Protein 3S63 (pdb70)

Structure (mmCIF, N/CA/C/O backbone):
data_3S63
#
_entry.id   3S63
#
_cell.length_a   85.433
_cell.length_b   85.433
_cell.length_c   113.452
_cell.angle_alpha   90.00
_cell.angle_beta   90.00
_cell.angle_gamma   120.00
#
_symmetry.space_group_name_H-M   'P 65 2 2'
#
loop_
_entity.id
_entity.type
_entity.pdbx_description
1 polymer 'Saposin-like protein'
2 water water
#
loop_
_atom_site.group_PDB
_atom_site.id
_atom_site.type_symbol
_atom_site.label_atom_id
_atom_site.label_alt_id
_atom_site.label_comp_id
_atom_site.label_asym_id
_atom_site.label_entity_id
_atom_site.label_seq_id
_atom_site.pdbx_PDB_ins_code
_atom_site.Cartn_x
_atom_site.Cartn_y
_atom_site.Cartn_z
_atom_site.occupancy
_atom_site.B_iso_or_equiv
_atom_site.auth_seq_id
_atom_site.auth_comp_id
_atom_site.auth_asym_id
_atom_site.auth_atom_id
_atom_site.pdbx_PDB_model_num
ATOM 1 N N . LEU A 1 1 ? -7.440 28.809 -12.753 1.00 43.02 1 LEU A N 1
ATOM 2 C CA . LEU A 1 1 ? -6.188 28.091 -12.982 1.00 44.50 1 LEU A CA 1
ATOM 3 C C . LEU A 1 1 ? -6.390 26.581 -13.143 1.00 43.17 1 LEU A C 1
ATOM 4 O O . LEU A 1 1 ? -7.067 25.939 -12.331 1.00 37.43 1 LEU A O 1
ATOM 9 N N . THR A 1 2 ? -5.779 26.034 -14.191 1.00 48.70 2 THR A N 1
ATOM 10 C CA . THR A 1 2 ? -5.652 24.596 -14.389 1.00 45.56 2 THR A CA 1
ATOM 11 C C . THR A 1 2 ? -4.880 23.995 -13.224 1.00 47.36 2 THR A C 1
ATOM 12 O O . THR A 1 2 ? -4.146 24.701 -12.536 1.00 51.33 2 THR A O 1
ATOM 16 N N . PRO A 1 3 ? -5.043 22.688 -12.983 1.00 50.87 3 PRO A N 1
ATOM 17 C CA . PRO A 1 3 ? -4.134 22.058 -12.017 1.00 51.68 3 PRO A CA 1
ATOM 18 C C . PRO A 1 3 ? -2.666 22.127 -12.477 1.00 49.90 3 PRO A C 1
ATOM 19 O O . PRO A 1 3 ? -1.761 22.088 -11.641 1.00 50.87 3 PRO A O 1
ATOM 23 N N . LYS A 1 4 ? -2.443 22.225 -13.787 1.00 43.98 4 LYS A N 1
ATOM 24 C CA . LYS A 1 4 ? -1.095 22.324 -14.341 1.00 44.62 4 LYS A CA 1
ATOM 25 C C . LYS A 1 4 ? -0.486 23.682 -13.999 1.00 46.07 4 LYS A C 1
ATOM 26 O O . LYS A 1 4 ? 0.576 23.775 -13.386 1.00 44.27 4 LYS A O 1
ATOM 32 N N . GLU A 1 5 ? -1.178 24.738 -14.397 1.00 43.03 5 GLU A N 1
ATOM 33 C CA . GLU A 1 5 ? -0.764 26.084 -14.065 1.00 36.09 5 GLU A CA 1
ATOM 34 C C . GLU A 1 5 ? -0.476 26.192 -12.581 1.00 38.69 5 GLU A C 1
ATOM 35 O O . GLU A 1 5 ? 0.585 26.656 -12.177 1.00 47.12 5 GLU A O 1
ATOM 41 N N . THR A 1 6 ? -1.421 25.751 -11.766 1.00 36.99 6 THR A N 1
ATOM 42 C CA . THR A 1 6 ? -1.295 25.838 -10.318 1.00 35.18 6 THR A CA 1
ATOM 43 C C . THR A 1 6 ? -0.034 25.154 -9.806 1.00 36.23 6 THR A C 1
ATOM 44 O O . THR A 1 6 ? 0.612 25.639 -8.881 1.00 38.13 6 THR A O 1
ATOM 48 N N . CYS A 1 7 ? 0.308 24.024 -10.405 1.00 33.84 7 CYS A N 1
ATOM 49 C CA . CYS A 1 7 ? 1.527 23.329 -10.047 1.00 40.51 7 CYS A CA 1
ATOM 50 C C . CYS A 1 7 ? 2.755 24.110 -10.527 1.00 40.94 7 CYS A C 1
ATOM 51 O O . CYS A 1 7 ? 3.686 24.363 -9.758 1.00 36.51 7 CYS A O 1
ATOM 54 N N . ASP A 1 8 ? 2.749 24.486 -11.804 1.00 37.56 8 ASP A N 1
ATOM 55 C CA . ASP A 1 8 ? 3.833 25.271 -12.364 1.00 35.46 8 ASP A CA 1
ATOM 56 C C . ASP A 1 8 ? 4.060 26.524 -11.513 1.00 41.28 8 ASP A C 1
ATOM 57 O O . ASP A 1 8 ? 5.174 26.794 -11.073 1.00 40.24 8 ASP A O 1
ATOM 62 N N . LEU A 1 9 ? 2.995 27.274 -11.252 1.00 40.83 9 LEU A N 1
ATOM 63 C CA . LEU A 1 9 ? 3.114 28.497 -10.474 1.00 39.55 9 LEU A CA 1
ATOM 64 C C . LEU A 1 9 ? 3.729 28.272 -9.086 1.00 38.93 9 LEU A C 1
ATOM 65 O O . LEU A 1 9 ? 4.518 29.080 -8.607 1.00 41.99 9 LEU A O 1
ATOM 70 N N . CYS A 1 10 ? 3.383 27.180 -8.431 1.00 31.58 10 CYS A N 1
ATOM 71 C CA . CYS A 1 10 ? 3.980 26.926 -7.138 1.00 32.19 10 CYS A CA 1
ATOM 72 C C . CYS A 1 10 ? 5.492 26.915 -7.319 1.00 35.40 10 CYS A C 1
ATOM 73 O O . CYS A 1 10 ? 6.225 27.522 -6.546 1.00 32.06 10 CYS A O 1
ATOM 76 N N . GLN A 1 11 ? 5.936 26.225 -8.365 1.00 34.40 11 GLN A N 1
ATOM 77 C CA . GLN A 1 11 ? 7.346 25.993 -8.617 1.00 36.17 11 GLN A CA 1
ATOM 78 C C . GLN A 1 11 ? 8.091 27.271 -8.997 1.00 36.62 11 GLN A C 1
ATOM 79 O O . GLN A 1 11 ? 9.137 27.579 -8.440 1.00 41.43 11 GLN A O 1
ATOM 85 N N . ILE A 1 12 ? 7.557 27.992 -9.970 1.00 31.23 12 ILE A N 1
ATOM 86 C CA . ILE A 1 12 ? 8.108 29.262 -10.388 1.00 35.28 12 ILE A CA 1
ATOM 87 C C . ILE A 1 12 ? 8.289 30.221 -9.210 1.00 35.55 12 ILE A C 1
ATOM 88 O O . ILE A 1 12 ? 9.308 30.893 -9.095 1.00 37.03 12 ILE A O 1
ATOM 93 N N . ALA A 1 13 ? 7.286 30.285 -8.343 1.00 30.32 13 ALA A N 1
ATOM 94 C CA . ALA A 1 13 ? 7.293 31.219 -7.235 1.00 26.41 13 ALA A CA 1
ATOM 95 C C . ALA A 1 13 ? 8.362 30.873 -6.223 1.00 28.89 13 ALA A C 1
ATOM 96 O O . ALA A 1 13 ? 9.092 31.743 -5.769 1.00 32.28 13 ALA A O 1
ATOM 98 N N . LEU A 1 14 ? 8.454 29.605 -5.856 1.00 35.43 14 LEU A N 1
ATOM 99 C CA . LEU A 1 14 ? 9.395 29.186 -4.824 1.00 34.75 14 LEU A CA 1
ATOM 100 C C . LEU A 1 14 ? 10.833 29.237 -5.318 1.00 38.24 14 LEU A C 1
ATOM 101 O O . LEU A 1 14 ? 11.768 29.440 -4.544 1.00 39.49 14 LEU A O 1
ATOM 106 N N . ARG A 1 15 ? 11.005 29.026 -6.615 1.00 40.50 15 ARG A N 1
ATOM 107 C CA . ARG A 1 15 ? 12.326 28.955 -7.214 1.00 36.54 15 ARG A CA 1
ATOM 108 C C . ARG A 1 15 ? 12.883 30.350 -7.384 1.00 36.10 15 ARG A C 1
ATOM 109 O O . ARG A 1 15 ? 14.062 30.596 -7.149 1.00 35.31 15 ARG A O 1
ATOM 117 N N . THR A 1 16 ? 12.008 31.257 -7.802 1.00 33.11 16 THR A N 1
ATOM 118 C CA . THR A 1 16 ? 12.351 32.653 -8.002 1.00 33.34 16 THR A CA 1
ATOM 119 C C . THR A 1 16 ? 12.763 33.312 -6.684 1.00 35.35 16 THR A C 1
ATOM 120 O O . THR A 1 16 ? 13.765 34.012 -6.629 1.00 33.76 16 THR A O 1
ATOM 124 N N . VAL A 1 17 ? 12.002 33.068 -5.622 1.00 35.31 17 VAL A N 1
ATOM 125 C CA . VAL A 1 17 ? 12.335 33.599 -4.304 1.00 29.12 17 VAL A CA 1
ATOM 126 C C . VAL A 1 17 ? 13.600 32.948 -3.730 1.00 33.83 17 VAL A C 1
ATOM 127 O O . VAL A 1 17 ? 14.391 33.609 -3.054 1.00 36.02 17 VAL A O 1
ATOM 131 N N . PHE A 1 18 ? 13.802 31.662 -3.996 1.00 32.85 18 PHE A N 1
ATOM 132 C CA . PHE A 1 18 ? 15.004 30.982 -3.514 1.00 33.33 18 PHE A CA 1
ATOM 133 C C . PHE A 1 18 ? 16.229 31.517 -4.239 1.00 35.98 18 PHE A C 1
ATOM 134 O O . PHE A 1 18 ? 17.291 31.687 -3.645 1.00 36.52 18 PHE A O 1
ATOM 142 N N . GLY A 1 19 ? 16.071 31.777 -5.530 1.00 37.32 19 GLY A N 1
ATOM 143 C CA . GLY A 1 19 ? 17.145 32.334 -6.324 1.00 32.81 19 GLY A CA 1
ATOM 144 C C . GLY A 1 19 ? 17.431 33.745 -5.871 1.00 32.78 19 GLY A C 1
ATOM 145 O O . GLY A 1 19 ? 18.568 34.183 -5.885 1.00 33.68 19 GLY A O 1
ATOM 146 N N . HIS A 1 20 ? 16.385 34.455 -5.465 1.00 28.92 20 HIS A N 1
ATOM 147 C CA . HIS A 1 20 ? 16.525 35.823 -5.003 1.00 30.08 20 HIS A CA 1
ATOM 148 C C . HIS A 1 20 ? 17.546 35.959 -3.861 1.00 30.82 20 HIS A C 1
ATOM 149 O O . HIS A 1 20 ? 18.365 36.873 -3.875 1.00 30.63 20 HIS A O 1
ATOM 156 N N . PHE A 1 21 ? 17.489 35.059 -2.884 1.00 26.91 21 PHE A N 1
ATOM 157 C CA . PHE A 1 21 ? 18.403 35.083 -1.747 1.00 29.03 21 PHE A CA 1
ATOM 158 C C . PHE A 1 21 ? 19.650 34.286 -2.055 1.00 34.46 21 PHE A C 1
ATOM 159 O O . PHE A 1 21 ? 20.519 34.115 -1.201 1.00 35.28 21 PHE A O 1
ATOM 167 N N . GLY A 1 22 ? 19.723 33.764 -3.269 1.00 37.62 22 GLY A N 1
ATOM 168 C CA . GLY A 1 22 ? 20.846 32.946 -3.661 1.00 33.84 22 GLY A CA 1
ATOM 169 C C . GLY A 1 22 ? 21.067 31.806 -2.697 1.00 38.07 22 GLY A C 1
ATOM 170 O O . GLY A 1 22 ? 22.198 31.374 -2.508 1.00 43.37 22 GLY A O 1
ATOM 171 N N . GLY A 1 23 ? 19.991 31.330 -2.076 1.00 40.27 23 GLY A N 1
ATOM 172 C CA . GLY A 1 23 ? 20.063 30.196 -1.169 1.00 38.01 23 GLY A CA 1
ATOM 173 C C . GLY A 1 23 ? 20.480 30.538 0.250 1.00 44.79 23 GLY A C 1
ATOM 174 O O . GLY A 1 23 ? 20.482 29.673 1.133 1.00 45.40 23 GLY A O 1
ATOM 175 N N . ASN A 1 24 ? 20.851 31.798 0.469 1.00 42.33 24 ASN A N 1
ATOM 176 C CA . ASN A 1 24 ? 21.141 32.300 1.802 1.00 37.90 24 ASN A CA 1
ATOM 177 C C . ASN A 1 24 ? 19.911 33.024 2.295 1.00 39.73 24 ASN A C 1
ATOM 178 O O . ASN A 1 24 ? 19.731 34.204 2.020 1.00 41.98 24 ASN A O 1
ATOM 183 N N . ILE A 1 25 ? 19.059 32.305 3.015 1.00 35.20 25 ILE A N 1
ATOM 184 C CA . ILE A 1 25 ? 17.794 32.847 3.492 1.00 35.85 25 ILE A CA 1
ATOM 185 C C . ILE A 1 25 ? 17.927 33.346 4.923 1.00 34.15 25 ILE A C 1
ATOM 186 O O . ILE A 1 25 ? 18.351 32.621 5.810 1.00 36.76 25 ILE A O 1
ATOM 191 N N . PRO A 1 26 ? 17.569 34.603 5.150 1.00 36.57 26 PRO A N 1
ATOM 192 C CA . PRO A 1 26 ? 17.988 35.229 6.404 1.00 33.92 26 PRO A CA 1
ATOM 193 C C . PRO A 1 26 ? 17.089 34.848 7.573 1.00 42.25 26 PRO A C 1
ATOM 194 O O . PRO A 1 26 ? 17.586 34.552 8.657 1.00 51.24 26 PRO A O 1
ATOM 198 N N . SER A 1 27 ? 15.780 34.866 7.360 1.00 34.40 27 SER A N 1
ATOM 199 C CA . SER A 1 27 ? 14.833 34.581 8.427 1.00 35.58 27 SER A CA 1
ATOM 200 C C . SER A 1 27 ? 13.433 34.404 7.833 1.00 38.23 27 SER A C 1
ATOM 201 O O . SER A 1 27 ? 13.135 34.948 6.762 1.00 37.22 27 SER A O 1
ATOM 204 N N . ARG A 1 28 ? 12.578 33.646 8.517 1.00 30.78 28 ARG A N 1
ATOM 205 C CA . ARG A 1 28 ? 11.221 33.433 8.030 1.00 27.73 28 ARG A CA 1
ATOM 206 C C . ARG A 1 28 ? 10.504 34.757 7.760 1.00 33.24 28 ARG A C 1
ATOM 207 O O . ARG A 1 28 ? 9.896 34.911 6.707 1.00 35.27 28 ARG A O 1
ATOM 215 N N . ARG A 1 29 ? 10.572 35.715 8.688 1.00 29.03 29 ARG A N 1
ATOM 216 C CA . ARG A 1 29 ? 9.920 37.003 8.447 1.00 30.10 29 ARG A CA 1
ATOM 217 C C . ARG A 1 29 ? 10.365 37.573 7.114 1.00 33.05 29 ARG A C 1
ATOM 218 O O . ARG A 1 29 ? 9.536 38.045 6.342 1.00 33.87 29 ARG A O 1
ATOM 220 N N . LYS A 1 30 ? 11.669 37.519 6.834 1.00 36.94 30 LYS A N 1
ATOM 221 C CA . LYS A 1 30 ? 12.193 38.060 5.582 1.00 32.73 30 LYS A CA 1
ATOM 222 C C . LYS A 1 30 ? 11.795 37.227 4.383 1.00 35.71 30 LYS A C 1
ATOM 223 O O . LYS A 1 30 ? 11.385 37.767 3.366 1.00 41.65 30 LYS A O 1
ATOM 229 N N . LEU A 1 31 ? 11.937 35.912 4.499 1.00 34.65 31 LEU A N 1
ATOM 230 C CA . LEU A 1 31 ? 11.444 34.991 3.4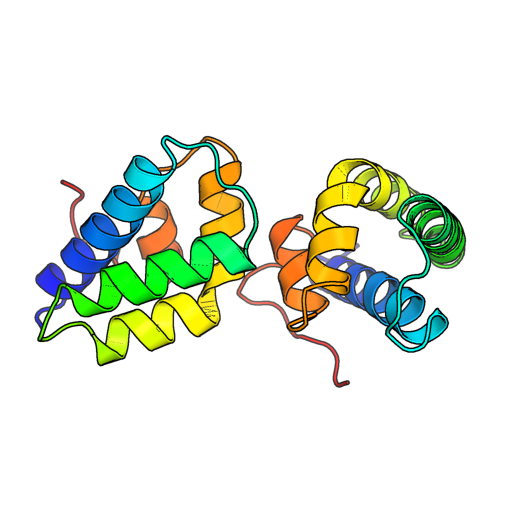86 1.00 34.05 31 LEU A CA 1
ATOM 231 C C . LEU A 1 31 ? 10.010 35.336 3.072 1.00 36.75 31 LEU A C 1
ATOM 232 O O . LEU A 1 31 ? 9.683 35.393 1.889 1.00 37.51 31 LEU A O 1
ATOM 237 N N . VAL A 1 32 ? 9.159 35.557 4.067 1.00 33.70 32 VAL A N 1
ATOM 238 C CA . VAL A 1 32 ? 7.748 35.841 3.860 1.00 30.31 32 VAL A CA 1
ATOM 239 C C . VAL A 1 32 ? 7.483 37.168 3.138 1.00 31.34 32 VAL A C 1
ATOM 240 O O . VAL A 1 32 ? 6.609 37.249 2.277 1.00 33.63 32 VAL A O 1
ATOM 244 N N . HIS A 1 33 ? 8.226 38.207 3.493 1.00 30.34 33 HIS A N 1
ATOM 245 C CA . HIS A 1 33 ? 8.123 39.490 2.803 1.00 27.72 33 HIS A CA 1
ATOM 246 C C . HIS A 1 33 ? 8.363 39.350 1.299 1.00 33.39 33 HIS A C 1
ATOM 247 O O . HIS A 1 33 ? 7.725 40.053 0.503 1.00 33.01 33 HIS A O 1
ATOM 249 N N . GLN A 1 34 ? 9.265 38.437 0.910 1.00 34.41 34 GLN A N 1
ATOM 250 C CA . GLN A 1 34 ? 9.547 38.171 -0.512 1.00 32.23 34 GLN A CA 1
ATOM 251 C C . GLN A 1 34 ? 8.573 37.219 -1.161 1.00 32.86 34 GLN A C 1
ATOM 252 O O . GLN A 1 34 ? 8.182 37.421 -2.307 1.00 36.65 34 GLN A O 1
ATOM 258 N N . LEU A 1 35 ? 8.204 36.162 -0.445 1.00 29.83 35 LEU A N 1
ATOM 259 C CA . LEU A 1 35 ? 7.171 35.263 -0.936 1.00 26.35 35 LEU A CA 1
ATOM 260 C C . LEU A 1 35 ? 5.935 36.089 -1.303 1.00 28.12 35 LEU A C 1
ATOM 261 O O . LEU A 1 35 ? 5.419 35.974 -2.420 1.00 30.72 35 LEU A O 1
ATOM 266 N N . LYS A 1 36 ? 5.494 36.956 -0.391 1.00 36.25 36 LYS A N 1
ATOM 267 C CA . LYS A 1 36 ? 4.368 37.870 -0.661 1.00 37.26 36 LYS A CA 1
ATOM 268 C C . LYS A 1 36 ? 4.580 38.755 -1.898 1.00 38.69 36 LYS A C 1
ATOM 269 O O . LYS A 1 36 ? 3.694 38.850 -2.750 1.00 40.90 36 LYS A O 1
ATOM 275 N N . HIS A 1 37 ? 5.750 39.389 -1.998 1.00 33.47 37 HIS A N 1
ATOM 276 C CA . HIS A 1 37 ? 6.087 40.220 -3.158 1.00 32.81 37 HIS A CA 1
ATOM 277 C C . HIS A 1 37 ? 6.035 39.403 -4.445 1.00 34.95 37 HIS A C 1
ATOM 278 O O . HIS A 1 37 ? 5.578 39.874 -5.482 1.00 39.44 37 HIS A O 1
ATOM 285 N N . GLU A 1 38 ? 6.502 38.167 -4.372 1.00 30.42 38 GLU A N 1
ATOM 286 C CA . GLU A 1 38 ? 6.563 37.329 -5.549 1.00 33.42 38 GLU A CA 1
ATOM 287 C C . GLU A 1 38 ? 5.171 36.843 -5.951 1.00 38.02 38 GLU A C 1
ATOM 288 O O . GLU A 1 38 ? 4.895 36.636 -7.138 1.00 39.86 38 GLU A O 1
ATOM 294 N N . CYS A 1 39 ? 4.292 36.669 -4.967 1.00 43.87 39 CYS A N 1
ATOM 295 C CA . CYS A 1 39 ? 2.889 36.317 -5.238 1.00 41.86 39 CYS A CA 1
ATOM 296 C C . CYS A 1 39 ? 2.193 37.359 -6.096 1.00 41.15 39 CYS A C 1
ATOM 297 O O . CYS A 1 39 ? 1.377 37.028 -6.958 1.00 37.34 39 CYS A O 1
ATOM 300 N N . LYS A 1 40 ? 2.535 38.619 -5.853 1.00 39.41 40 LYS A N 1
ATOM 301 C CA . LYS A 1 40 ? 1.885 39.738 -6.519 1.00 39.97 40 LYS A CA 1
ATOM 302 C C . LYS A 1 40 ? 2.381 40.003 -7.939 1.00 40.09 40 LYS A C 1
ATOM 303 O O . LYS A 1 40 ? 1.879 40.896 -8.594 1.00 46.33 40 LYS A O 1
ATOM 309 N N . ARG A 1 41 ? 3.349 39.232 -8.420 1.00 51.54 41 ARG A N 1
ATOM 310 C CA . ARG A 1 41 ? 3.761 39.324 -9.819 1.00 49.51 41 ARG A CA 1
ATOM 311 C C . ARG A 1 41 ? 2.817 38.535 -10.735 1.00 56.06 41 ARG A C 1
ATOM 312 O O . ARG A 1 41 ? 2.921 38.621 -11.954 1.00 62.74 41 ARG A O 1
ATOM 320 N N . HIS A 1 42 ? 1.909 37.754 -10.154 1.00 52.31 42 HIS A N 1
ATOM 321 C CA . HIS A 1 42 ? 1.031 36.884 -10.943 1.00 54.19 42 HIS A CA 1
ATOM 322 C C . HIS A 1 42 ? -0.456 37.184 -10.730 1.00 54.58 42 HIS A C 1
ATOM 323 O O . HIS A 1 42 ? -1.043 36.761 -9.730 1.00 55.41 42 HIS A O 1
ATOM 330 N N . PHE A 1 43 ? -1.065 37.883 -11.685 1.00 58.03 43 PHE A N 1
ATOM 331 C CA . PHE A 1 43 ? -2.443 38.365 -11.542 1.00 58.53 43 PHE A CA 1
ATOM 332 C C . PHE A 1 43 ? -3.402 37.305 -11.007 1.00 56.46 43 PHE A C 1
ATOM 333 O O . PHE A 1 43 ? -4.037 37.497 -9.971 1.00 59.48 43 PHE A O 1
ATOM 335 N N . ASN A 1 44 ? -3.494 36.186 -11.713 1.00 52.02 44 ASN A N 1
ATOM 336 C CA . ASN A 1 44 ? -4.483 35.163 -11.403 1.00 47.53 44 ASN A CA 1
ATOM 337 C C . ASN A 1 44 ? -4.129 34.305 -10.203 1.00 52.19 44 ASN A C 1
ATOM 338 O O . ASN A 1 44 ? -4.935 33.506 -9.733 1.00 57.35 44 ASN A O 1
ATOM 343 N N . TYR A 1 45 ? -2.921 34.466 -9.698 1.00 43.43 45 TYR A N 1
ATOM 344 C CA . TYR A 1 45 ? -2.416 33.545 -8.701 1.00 37.07 45 TYR A CA 1
ATOM 345 C C . TYR A 1 45 ? -2.262 34.247 -7.363 1.00 40.32 45 TYR A C 1
ATOM 346 O O . TYR A 1 45 ? -2.138 33.592 -6.334 1.00 40.23 45 TYR A O 1
ATOM 355 N N . ARG A 1 46 ? -2.268 35.580 -7.389 1.00 40.60 46 ARG A N 1
ATOM 356 C CA . ARG A 1 46 ? -2.076 36.395 -6.189 1.00 36.96 46 ARG A CA 1
ATOM 357 C C . ARG A 1 46 ? -2.806 35.852 -4.960 1.00 38.24 46 ARG A C 1
ATOM 358 O O . ARG A 1 46 ? -2.205 35.593 -3.924 1.00 40.73 46 ARG A O 1
ATOM 366 N N . ARG A 1 47 ? -4.112 35.681 -5.072 1.00 48.35 47 ARG A N 1
ATOM 367 C CA . ARG A 1 47 ? -4.913 35.350 -3.903 1.00 50.33 47 ARG A CA 1
ATOM 368 C C . ARG A 1 47 ? -4.557 33.999 -3.308 1.00 45.04 47 ARG A C 1
ATOM 369 O O . ARG A 1 47 ? -4.381 33.864 -2.097 1.00 43.79 47 ARG A O 1
ATOM 377 N N . ARG A 1 48 ? -4.468 32.999 -4.173 1.00 33.66 48 ARG A N 1
ATOM 378 C CA . ARG A 1 48 ? -4.146 31.651 -3.746 1.00 32.25 48 ARG A CA 1
ATOM 379 C C . ARG A 1 48 ? -2.714 31.550 -3.214 1.00 31.52 48 ARG A C 1
ATOM 380 O O . ARG A 1 48 ? -2.453 30.920 -2.182 1.00 29.66 48 ARG A O 1
ATOM 388 N N . CYS A 1 49 ? -1.794 32.165 -3.942 1.00 30.25 49 CYS A N 1
ATOM 389 C CA . CYS A 1 49 ? -0.396 32.167 -3.580 1.00 27.59 49 CYS A CA 1
ATOM 390 C C . CYS A 1 49 ? -0.262 32.686 -2.162 1.00 30.35 49 CYS A C 1
ATOM 391 O O . CYS A 1 49 ? 0.343 32.052 -1.300 1.00 29.70 49 CYS A O 1
ATOM 394 N N . LEU A 1 50 ? -0.860 33.844 -1.924 1.00 34.05 50 LEU A N 1
ATOM 395 C CA . LEU A 1 50 ? -0.714 34.556 -0.659 1.00 32.00 50 LEU A CA 1
ATOM 396 C C . LEU A 1 50 ? -1.135 33.732 0.549 1.00 31.84 50 LEU A C 1
ATOM 397 O O . LEU A 1 50 ? -0.503 33.802 1.604 1.00 32.86 50 LEU A O 1
ATOM 402 N N . LEU A 1 51 ? -2.205 32.959 0.390 1.00 36.47 51 LEU A N 1
ATOM 403 C CA . LEU A 1 51 ? -2.703 32.090 1.452 1.00 33.92 51 LEU A CA 1
ATOM 404 C C . LEU A 1 51 ? -1.841 30.861 1.602 1.00 33.34 51 LEU A C 1
ATOM 405 O O . LEU A 1 51 ? -1.733 30.297 2.692 1.00 34.73 51 LEU A O 1
ATOM 410 N N . LEU A 1 52 ? -1.251 30.437 0.490 1.00 27.22 52 LEU A N 1
ATOM 411 C CA . LEU A 1 52 ? -0.390 29.268 0.477 1.00 26.85 52 LEU A CA 1
ATOM 412 C C . LEU A 1 52 ? 0.858 29.556 1.285 1.00 30.51 52 LEU A C 1
ATOM 413 O O . LEU A 1 52 ? 1.242 28.763 2.151 1.00 28.30 52 LEU A O 1
ATOM 418 N N . MET A 1 53 ? 1.494 30.691 0.996 1.00 27.31 53 MET A N 1
ATOM 419 C CA . MET A 1 53 ? 2.706 31.071 1.712 1.00 30.95 53 MET A CA 1
ATOM 420 C C . MET A 1 53 ? 2.372 31.353 3.177 1.00 31.16 53 MET A C 1
ATOM 421 O O . MET A 1 53 ? 3.186 31.098 4.065 1.00 31.12 53 MET A O 1
ATOM 426 N N . LYS A 1 54 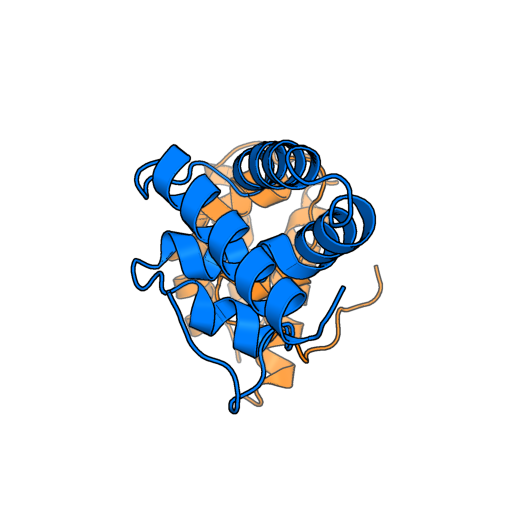? 1.175 31.873 3.435 1.00 30.24 54 LYS A N 1
ATOM 427 C CA . LYS A 1 54 ? 0.808 32.219 4.799 1.00 30.04 54 LYS A CA 1
ATOM 428 C C . LYS A 1 54 ? 0.764 30.970 5.650 1.00 34.37 54 LYS A C 1
ATOM 429 O O . LYS A 1 54 ? 1.372 30.910 6.712 1.00 41.05 54 LYS A O 1
ATOM 435 N N . VAL A 1 55 ? 0.039 29.967 5.173 1.00 29.96 55 VAL A N 1
ATOM 436 C CA . VAL A 1 55 ? -0.150 28.745 5.927 1.00 30.07 55 VAL A CA 1
ATOM 437 C C . VAL A 1 55 ? 1.149 27.956 6.032 1.00 33.82 55 VAL A C 1
ATOM 438 O O . VAL A 1 55 ? 1.461 27.409 7.090 1.00 35.05 55 VAL A O 1
ATOM 442 N N . ASN A 1 56 ? 1.911 27.916 4.940 1.00 32.57 56 ASN A N 1
ATOM 443 C CA . ASN A 1 56 ? 3.040 26.994 4.828 1.00 30.53 56 ASN A CA 1
ATOM 444 C C . ASN A 1 56 ? 4.427 27.592 4.864 1.00 29.86 56 ASN A C 1
ATOM 445 O O . ASN A 1 56 ? 5.372 26.929 4.440 1.00 31.80 56 ASN A O 1
ATOM 450 N N . SER A 1 57 ? 4.569 28.825 5.343 1.00 33.63 57 SER A N 1
ATOM 451 C CA . SER A 1 57 ? 5.874 29.494 5.278 1.00 29.68 57 SER A CA 1
ATOM 452 C C . SER A 1 57 ? 6.934 28.758 6.091 1.00 30.13 57 SER A C 1
ATOM 453 O O . SER A 1 57 ? 8.108 28.822 5.764 1.00 33.26 57 SER A O 1
ATOM 456 N N . ASP A 1 58 ? 6.513 28.060 7.143 1.00 29.83 58 ASP A N 1
ATOM 457 C CA . ASP A 1 58 ? 7.436 27.287 7.967 1.00 26.44 58 ASP A CA 1
ATOM 458 C C . ASP A 1 58 ? 7.985 26.094 7.205 1.00 28.48 58 ASP A C 1
ATOM 459 O O . ASP A 1 58 ? 9.174 25.813 7.258 1.00 31.65 58 ASP A O 1
ATOM 464 N N . LEU A 1 59 ? 7.122 25.400 6.478 1.00 29.29 59 LEU A N 1
ATOM 465 C CA . LEU A 1 59 ? 7.567 24.283 5.662 1.00 25.58 59 LEU A CA 1
ATOM 466 C C . LEU A 1 59 ? 8.463 24.777 4.530 1.00 29.89 59 LEU A C 1
ATOM 467 O O . LEU A 1 59 ? 9.511 24.195 4.272 1.00 33.53 59 LEU A O 1
ATOM 472 N N . ILE A 1 60 ? 8.067 25.856 3.858 1.00 30.47 60 ILE A N 1
ATOM 473 C CA . ILE A 1 60 ? 8.905 26.429 2.803 1.00 29.45 60 ILE A CA 1
ATOM 474 C C . ILE A 1 60 ? 10.251 26.937 3.325 1.00 29.73 60 ILE A C 1
ATOM 475 O O . ILE A 1 60 ? 11.264 26.782 2.668 1.00 34.89 60 ILE A O 1
ATOM 480 N N . PHE A 1 61 ? 10.260 27.535 4.509 1.00 27.20 61 PHE A N 1
ATOM 481 C CA . PHE A 1 61 ? 11.487 28.041 5.097 1.00 26.36 61 PHE A CA 1
ATOM 482 C C . PHE A 1 61 ? 12.419 26.891 5.381 1.00 29.90 61 PHE A C 1
ATOM 483 O O . PHE A 1 61 ? 13.573 26.905 4.966 1.00 33.98 61 PHE A O 1
ATOM 491 N N . ARG A 1 62 ? 11.910 25.883 6.079 1.00 33.28 62 ARG A N 1
ATOM 492 C CA . ARG A 1 62 ? 12.706 24.706 6.416 1.00 29.84 62 ARG A CA 1
ATOM 493 C C . ARG A 1 62 ? 13.312 24.047 5.189 1.00 31.86 62 ARG A C 1
ATOM 494 O O . ARG A 1 62 ? 14.500 23.761 5.174 1.00 34.50 62 ARG A O 1
ATOM 502 N N . GLU A 1 63 ? 12.503 23.814 4.161 1.00 30.78 63 GLU A N 1
ATOM 503 C CA . GLU A 1 63 ? 12.976 23.102 2.975 1.00 36.16 63 GLU A CA 1
ATOM 504 C C . GLU A 1 63 ? 13.991 23.907 2.177 1.00 36.00 63 GLU A C 1
ATOM 505 O O . GLU A 1 63 ? 14.899 23.354 1.560 1.00 40.16 63 GLU A O 1
ATOM 511 N N . MET A 1 64 ? 13.817 25.217 2.178 1.00 33.25 64 MET A N 1
ATOM 512 C CA . MET A 1 64 ? 14.699 26.093 1.438 1.00 31.63 64 MET A CA 1
ATOM 513 C C . MET A 1 64 ? 16.075 26.162 2.082 1.00 35.01 64 MET A C 1
ATOM 514 O O . MET A 1 64 ? 17.080 26.190 1.379 1.00 41.23 64 MET A O 1
ATOM 519 N N . THR A 1 65 ? 16.115 26.185 3.413 1.00 37.02 65 THR A N 1
ATOM 520 C CA . THR A 1 65 ? 17.358 26.408 4.155 1.00 39.91 65 THR A CA 1
ATOM 521 C C . THR A 1 65 ? 18.162 25.127 4.456 1.00 43.99 65 THR A C 1
ATOM 522 O O . THR A 1 65 ? 19.290 25.188 4.973 1.00 44.27 65 THR A O 1
ATOM 526 N N . ASP A 1 66 ? 17.566 23.979 4.135 1.00 39.57 66 ASP A N 1
ATOM 527 C CA . ASP A 1 66 ? 18.189 22.667 4.297 1.00 34.17 66 ASP A CA 1
ATOM 528 C C . ASP A 1 66 ? 19.190 22.394 3.177 1.00 39.87 66 ASP A C 1
ATOM 529 O O . ASP A 1 66 ? 20.063 21.556 3.320 1.00 49.56 66 ASP A O 1
ATOM 534 N N . GLY A 1 67 ? 19.058 23.086 2.053 1.00 49.37 67 GLY A N 1
ATOM 535 C CA . GLY A 1 67 ? 19.991 22.910 0.957 1.00 51.28 67 GLY A CA 1
ATOM 536 C C . GLY A 1 67 ? 19.466 21.971 -0.110 1.00 51.94 67 GLY A C 1
ATOM 537 O O . GLY A 1 67 ? 19.879 22.018 -1.273 1.00 54.36 67 GLY A O 1
ATOM 538 N N . SER A 1 68 ? 18.553 21.101 0.286 1.00 61.29 68 SER A N 1
ATOM 539 C CA . SER A 1 68 ? 17.862 20.263 -0.682 1.00 72.81 68 SER A CA 1
ATOM 540 C C . SER A 1 68 ? 17.472 21.096 -1.894 1.00 66.65 68 SER A C 1
ATOM 541 O O . SER A 1 68 ? 17.817 20.796 -3.035 1.00 70.42 68 SER A O 1
ATOM 544 N N . PHE A 1 69 ? 16.828 22.208 -1.585 1.00 51.53 69 PHE A N 1
ATOM 545 C CA . PHE A 1 69 ? 15.756 22.761 -2.391 1.00 47.10 69 PHE A CA 1
ATOM 546 C C . PHE A 1 69 ? 15.469 22.212 -3.783 1.00 46.34 69 PHE A C 1
ATOM 547 O O . PHE A 1 69 ? 16.212 22.436 -4.737 1.00 45.08 69 PHE A O 1
ATOM 555 N N . LYS A 1 70 ? 14.355 21.491 -3.855 1.00 41.90 70 LYS A N 1
ATOM 556 C CA . LYS A 1 70 ? 13.713 21.155 -5.103 1.00 41.99 70 LYS A CA 1
ATOM 557 C C . LYS A 1 70 ? 12.271 21.636 -4.972 1.00 38.75 70 LYS A C 1
ATOM 558 O O . LYS A 1 70 ? 11.486 21.050 -4.227 1.00 37.89 70 LYS A O 1
ATOM 564 N N . PRO A 1 71 ? 11.925 22.724 -5.679 1.00 33.77 71 PRO A N 1
ATOM 565 C CA . PRO A 1 71 ? 10.603 23.349 -5.636 1.00 33.32 71 PRO A CA 1
ATOM 566 C C . PRO A 1 71 ? 9.458 22.343 -5.808 1.00 43.69 71 PRO A C 1
ATOM 567 O O . PRO A 1 71 ? 8.496 22.371 -5.049 1.00 42.37 71 PRO A O 1
ATOM 571 N N . MET A 1 72 ? 9.569 21.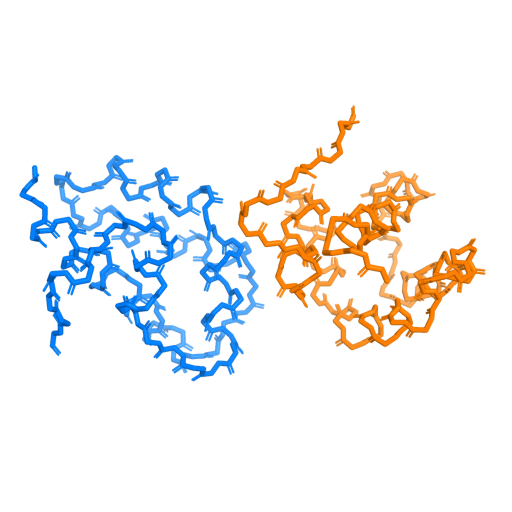464 -6.796 1.00 54.18 72 MET A N 1
ATOM 572 C CA . MET A 1 72 ? 8.506 20.523 -7.096 1.00 49.52 72 MET A CA 1
ATOM 573 C C . MET A 1 72 ? 8.225 19.592 -5.932 1.00 49.22 72 MET A C 1
ATOM 574 O O . MET A 1 72 ? 7.181 18.959 -5.875 1.00 56.09 72 MET A O 1
ATOM 579 N N . GLU A 1 73 ? 9.138 19.515 -4.984 1.00 37.59 73 GLU A N 1
ATOM 580 C CA . GLU A 1 73 ? 8.982 18.545 -3.909 1.00 38.52 73 GLU A CA 1
ATOM 581 C C . GLU A 1 73 ? 8.164 19.158 -2.795 1.00 39.81 73 GLU A C 1
ATOM 582 O O . GLU A 1 73 ? 7.335 18.495 -2.170 1.00 35.18 73 GLU A O 1
ATOM 588 N N . VAL A 1 74 ? 8.415 20.435 -2.535 1.00 42.85 74 VAL A N 1
ATOM 589 C CA . VAL A 1 74 ? 7.730 21.125 -1.459 1.00 38.66 74 VAL A CA 1
ATOM 590 C C . VAL A 1 74 ? 6.302 21.416 -1.924 1.00 37.47 74 VAL A C 1
ATOM 591 O O . VAL A 1 74 ? 5.384 21.476 -1.118 1.00 39.99 74 VAL A O 1
ATOM 595 N N . CYS A 1 75 ? 6.114 21.543 -3.234 1.00 36.21 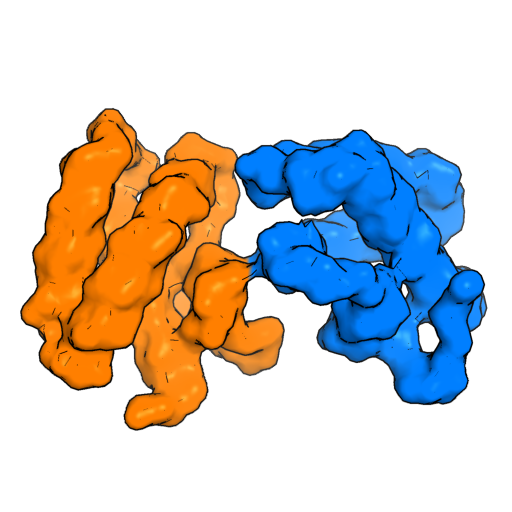75 CYS A N 1
ATOM 596 C CA . CYS A 1 75 ? 4.792 21.782 -3.812 1.00 38.45 75 CYS A CA 1
ATOM 597 C C . CYS A 1 75 ? 3.925 20.517 -3.830 1.00 43.22 75 CYS A C 1
ATOM 598 O O . CYS A 1 75 ? 2.699 20.585 -3.879 1.00 42.36 75 CYS A O 1
ATOM 601 N N . LEU A 1 76 ? 4.582 19.364 -3.803 1.00 43.72 76 LEU A N 1
ATOM 602 C CA . LEU A 1 76 ? 3.913 18.085 -3.686 1.00 36.61 76 LEU A CA 1
ATOM 603 C C . LEU A 1 76 ? 3.415 17.890 -2.260 1.00 35.68 76 LEU A C 1
ATOM 604 O O . LEU A 1 76 ? 2.339 17.336 -2.039 1.00 38.66 76 LEU A O 1
ATOM 609 N N . ILE A 1 77 ? 4.216 18.333 -1.293 1.00 39.01 77 ILE A N 1
ATOM 610 C CA . ILE A 1 77 ? 3.886 18.201 0.130 1.00 37.35 77 ILE A CA 1
ATOM 611 C C . ILE A 1 77 ? 2.710 19.090 0.495 1.00 38.02 77 ILE A C 1
ATOM 612 O O . ILE A 1 77 ? 1.933 18.785 1.406 1.00 44.58 77 ILE A O 1
ATOM 617 N N . MET A 1 78 ? 2.595 20.198 -0.226 1.00 34.27 78 MET A N 1
ATOM 618 C CA . MET A 1 78 ? 1.519 21.153 -0.035 1.00 30.57 78 MET A CA 1
ATOM 619 C C . MET A 1 78 ? 0.342 20.755 -0.896 1.00 32.39 78 MET A C 1
ATOM 620 O O . MET A 1 78 ? -0.723 21.356 -0.823 1.00 33.73 78 MET A O 1
ATOM 625 N N . ARG A 1 79 ? 0.554 19.729 -1.711 1.00 35.22 79 ARG A N 1
ATOM 626 C CA . ARG A 1 79 ? -0.479 19.177 -2.583 1.00 38.85 79 ARG A CA 1
ATOM 627 C C . ARG A 1 79 ? -0.923 20.181 -3.652 1.00 38.04 79 ARG A C 1
ATOM 628 O O . ARG A 1 79 ? -2.036 20.096 -4.177 1.00 38.52 79 ARG A O 1
ATOM 630 N N . GLU A 1 80 ? -0.033 21.120 -3.979 1.00 39.19 80 GLU A N 1
ATOM 631 C CA . GLU A 1 80 ? -0.236 22.036 -5.106 1.00 39.35 80 GLU A CA 1
ATOM 632 C C . GLU A 1 80 ? 0.319 21.409 -6.375 1.00 43.40 80 GLU A C 1
ATOM 633 O O . GLU A 1 80 ? 0.190 21.957 -7.471 1.00 43.06 80 GLU A O 1
ATOM 639 N N . CYS A 1 81 ? 0.956 20.257 -6.196 1.00 40.83 81 CYS A N 1
ATOM 640 C CA . CYS A 1 81 ? 1.395 19.402 -7.285 1.00 38.65 81 CYS A CA 1
ATOM 641 C C . CYS A 1 81 ? 0.982 18.001 -6.898 1.00 38.70 81 CYS A C 1
ATOM 642 O O . CYS A 1 81 ? 1.012 17.649 -5.721 1.00 42.17 81 CYS A O 1
ATOM 645 N N . ASN A 1 82 ? 0.552 17.206 -7.868 1.00 48.87 82 ASN A N 1
ATOM 646 C CA . ASN A 1 82 ? 0.265 15.802 -7.604 1.00 53.43 82 ASN A CA 1
ATOM 647 C C . ASN A 1 82 ? 1.304 14.991 -8.368 1.00 59.19 82 ASN A C 1
ATOM 648 O O . ASN A 1 82 ? 1.934 15.516 -9.296 1.00 58.86 82 ASN A O 1
ATOM 650 N N . PRO A 1 83 ? 1.515 13.724 -7.962 1.00 63.90 83 PRO A N 1
ATOM 651 C CA . PRO A 1 83 ? 2.500 12.824 -8.581 1.00 59.48 83 PRO A CA 1
ATOM 652 C C . PRO A 1 83 ? 2.385 12.763 -10.109 1.00 63.53 83 PRO A C 1
ATOM 653 O O . PRO A 1 83 ? 3.387 12.550 -10.794 1.00 64.68 83 PRO A O 1
ATOM 657 N N . HIS A 1 84 ? 1.176 12.959 -10.627 1.00 80.35 84 HIS A N 1
ATOM 658 C CA . HIS A 1 84 ? 0.958 13.136 -12.062 1.00 84.67 84 HIS A CA 1
ATOM 659 C C . HIS A 1 84 ? 1.900 14.184 -12.689 1.00 82.22 84 HIS A C 1
ATOM 660 O O . HIS A 1 84 ? 2.722 13.858 -13.548 1.00 83.05 84 HIS A O 1
ATOM 662 N N . ASP A 1 85 ? 1.780 15.434 -12.233 1.00 71.50 85 AS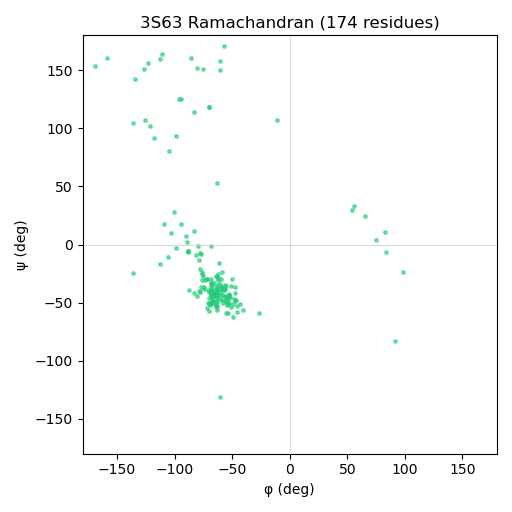P A N 1
ATOM 663 C CA . ASP A 1 85 ? 2.413 16.600 -12.870 1.00 73.82 85 ASP A CA 1
ATOM 664 C C . ASP A 1 85 ? 3.938 16.518 -13.023 1.00 75.46 85 ASP A C 1
ATOM 665 O O . ASP A 1 85 ? 4.575 15.613 -12.482 1.00 81.59 85 ASP A O 1
ATOM 670 N N . SER A 1 86 ? 4.506 17.475 -13.760 1.00 63.60 86 SER A N 1
ATOM 671 C CA . SER A 1 86 ? 5.955 17.524 -14.031 1.00 71.23 86 SER A CA 1
ATOM 672 C C . SER A 1 86 ? 6.662 18.833 -13.594 1.00 67.68 86 SER A C 1
ATOM 673 O O . SER A 1 86 ? 6.020 19.880 -13.459 1.00 59.29 86 SER A O 1
ATOM 676 N N . PRO A 1 87 ? 7.992 18.758 -13.357 1.00 99.31 87 PRO A N 1
ATOM 677 C CA . PRO A 1 87 ? 8.880 19.866 -12.951 1.00 99.67 87 PRO A CA 1
ATOM 678 C C . PRO A 1 87 ? 8.982 21.048 -13.936 1.00 103.07 87 PRO A C 1
ATOM 679 O O . PRO A 1 87 ? 7.957 21.574 -14.372 1.00 107.35 87 PRO A O 1
ATOM 683 N N . LEU A 1 88 ? 10.206 21.472 -14.254 1.00 90.22 88 LEU A N 1
ATOM 684 C CA . LEU A 1 88 ? 10.423 22.594 -15.176 1.00 97.99 88 LEU A CA 1
ATOM 685 C C . LEU A 1 88 ? 11.844 22.654 -15.756 1.00 100.72 88 LEU A C 1
ATOM 686 O O . LEU A 1 88 ? 12.789 22.072 -15.212 1.00 96.46 88 LEU A O 1
ATOM 688 N N . LEU B 1 1 ? 9.009 7.469 21.820 1.00 62.83 1 LEU B N 1
ATOM 689 C CA . LEU B 1 1 ? 8.070 8.581 21.698 1.00 57.22 1 LEU B CA 1
ATOM 690 C C . LEU B 1 1 ? 7.413 8.646 20.324 1.00 56.90 1 LEU B C 1
ATOM 691 O O . LEU B 1 1 ? 8.105 8.716 19.302 1.00 50.13 1 LEU B O 1
ATOM 696 N N . THR B 1 2 ? 6.076 8.623 20.319 1.00 52.72 2 THR B N 1
ATOM 697 C CA . THR B 1 2 ? 5.288 8.753 19.098 1.00 51.00 2 THR B CA 1
ATOM 698 C C . THR B 1 2 ? 5.573 10.086 18.450 1.00 53.36 2 THR B C 1
ATOM 699 O O . THR B 1 2 ? 5.879 11.057 19.135 1.00 57.93 2 THR B O 1
ATOM 703 N N . PRO B 1 3 ? 5.470 10.147 17.123 1.00 50.73 3 PRO B N 1
ATOM 704 C CA . PRO B 1 3 ? 5.624 11.427 16.429 1.00 55.98 3 PRO B CA 1
ATOM 705 C C . PRO B 1 3 ? 4.792 12.529 17.088 1.00 56.09 3 PRO B C 1
ATOM 706 O O . PRO B 1 3 ? 5.243 13.683 17.165 1.00 52.08 3 PRO B O 1
ATOM 710 N N . LYS B 1 4 ? 3.606 12.163 17.576 1.00 50.19 4 LYS B N 1
ATOM 711 C CA . LYS B 1 4 ? 2.714 13.125 18.199 1.00 47.62 4 LYS B CA 1
ATOM 712 C C . LYS B 1 4 ? 3.260 13.716 19.500 1.00 52.52 4 LYS B C 1
ATOM 713 O O . LYS B 1 4 ? 3.070 14.905 19.770 1.00 51.60 4 LYS B O 1
ATOM 719 N N . GLU B 1 5 ? 3.915 12.895 20.316 1.00 56.70 5 GLU B N 1
ATOM 720 C CA . GLU B 1 5 ? 4.377 13.367 21.622 1.00 52.60 5 GLU B CA 1
ATOM 721 C C . GLU B 1 5 ? 5.621 14.241 21.532 1.00 47.96 5 GLU B C 1
ATOM 722 O O . GLU B 1 5 ? 5.876 15.059 22.422 1.00 45.04 5 GLU B O 1
ATOM 728 N N . THR B 1 6 ? 6.412 14.060 20.477 1.00 41.39 6 THR B N 1
ATOM 729 C CA . THR B 1 6 ? 7.617 14.870 20.333 1.00 40.29 6 THR B CA 1
ATOM 730 C C . THR B 1 6 ? 7.188 16.245 19.855 1.00 37.77 6 THR B C 1
ATOM 731 O O . THR B 1 6 ? 7.735 17.267 20.281 1.00 38.59 6 THR B O 1
ATOM 735 N N . CYS B 1 7 ? 6.173 16.270 19.001 1.00 39.88 7 CYS B N 1
ATOM 736 C CA . CYS B 1 7 ? 5.562 17.535 18.614 1.00 39.01 7 CYS B CA 1
ATOM 737 C C . CYS B 1 7 ? 4.967 18.300 19.798 1.00 37.01 7 CYS B C 1
ATOM 738 O O . CYS B 1 7 ? 5.194 19.506 19.942 1.00 38.30 7 CYS B O 1
ATOM 741 N N . ASP B 1 8 ? 4.216 17.598 20.643 1.00 35.96 8 ASP B N 1
ATOM 742 C CA . ASP B 1 8 ? 3.581 18.211 21.810 1.00 39.29 8 ASP B CA 1
ATOM 743 C C . ASP B 1 8 ? 4.608 18.743 22.781 1.00 38.34 8 ASP B C 1
ATOM 744 O O . ASP B 1 8 ? 4.441 19.808 23.340 1.00 44.74 8 ASP B O 1
ATOM 749 N N . LEU B 1 9 ? 5.668 17.985 23.001 1.00 29.86 9 LEU B N 1
ATOM 750 C CA . LEU B 1 9 ? 6.683 18.387 23.947 1.00 29.26 9 LEU B CA 1
ATOM 751 C C . LEU B 1 9 ? 7.559 19.524 23.389 1.00 32.70 9 LEU B C 1
ATOM 752 O O . LEU B 1 9 ? 7.973 20.435 24.119 1.00 28.02 9 LEU B O 1
ATOM 757 N N . CYS B 1 10 ? 7.840 19.491 22.093 1.00 34.53 10 CYS B N 1
ATOM 758 C CA . CYS B 1 10 ? 8.537 20.626 21.522 1.00 36.66 10 CYS B CA 1
ATOM 759 C C . CYS B 1 10 ? 7.697 21.882 21.752 1.00 32.29 10 CYS B C 1
ATOM 760 O O . CYS B 1 10 ? 8.207 22.898 22.208 1.00 31.81 10 CYS B O 1
ATOM 763 N N . GLN B 1 11 ? 6.402 21.804 21.456 1.00 28.22 11 GLN B N 1
ATOM 764 C CA . GLN B 1 11 ? 5.537 22.967 21.627 1.00 28.53 11 GLN B CA 1
ATOM 765 C C . GLN B 1 11 ? 5.438 23.380 23.092 1.00 32.15 11 GLN B C 1
ATOM 766 O O . GLN B 1 11 ? 5.488 24.564 23.404 1.00 30.23 11 GLN B O 1
ATOM 772 N N . ILE B 1 12 ? 5.293 22.407 23.988 1.00 38.67 12 ILE B N 1
ATOM 773 C CA . ILE B 1 12 ? 5.202 22.695 25.413 1.00 34.24 12 ILE B CA 1
ATOM 774 C C . ILE B 1 12 ? 6.452 23.411 25.884 1.00 36.91 12 ILE B C 1
ATOM 775 O O . ILE B 1 12 ? 6.369 24.366 26.648 1.00 35.68 12 ILE B O 1
ATOM 780 N N . ALA B 1 13 ? 7.609 22.933 25.425 1.00 32.36 13 ALA B N 1
ATOM 781 C CA . ALA B 1 13 ? 8.890 23.522 25.789 1.00 30.10 13 ALA B CA 1
ATOM 782 C C . ALA B 1 13 ? 8.953 24.933 25.270 1.00 27.65 13 ALA B C 1
ATOM 783 O O . ALA B 1 13 ? 9.168 25.859 26.039 1.00 29.98 13 ALA B O 1
ATOM 785 N N . LEU B 1 14 ? 8.761 25.099 23.965 1.00 24.53 14 LEU B N 1
ATOM 786 C CA . LEU B 1 14 ? 8.807 26.440 23.374 1.00 30.88 14 LEU B CA 1
ATOM 787 C C . LEU B 1 14 ? 7.799 27.423 23.992 1.00 27.98 14 LEU B C 1
ATOM 788 O O . LEU B 1 14 ? 8.167 28.526 24.376 1.00 30.06 14 LEU B O 1
ATOM 793 N N . ARG B 1 15 ? 6.536 27.020 24.092 1.00 35.09 15 ARG B N 1
ATOM 794 C CA . ARG B 1 15 ? 5.493 27.884 24.634 1.00 31.06 15 ARG B CA 1
ATOM 795 C C . ARG B 1 15 ? 5.739 28.223 26.092 1.00 37.18 15 ARG B C 1
ATOM 796 O O . ARG B 1 15 ? 5.305 29.272 26.551 1.00 48.03 15 ARG B O 1
ATOM 798 N N . THR B 1 16 ? 6.439 27.354 26.818 1.00 32.78 16 THR B N 1
ATOM 799 C CA . THR B 1 16 ? 6.672 27.561 28.252 1.00 32.87 16 THR B CA 1
ATOM 800 C C . THR B 1 16 ? 7.784 28.580 28.511 1.00 34.64 16 THR B C 1
ATOM 801 O O . THR B 1 16 ? 7.695 29.400 29.420 1.00 37.11 16 THR B O 1
ATOM 805 N N . VAL B 1 17 ? 8.844 28.515 27.719 1.00 31.78 17 VAL B N 1
ATOM 806 C CA . VAL B 1 17 ? 9.915 29.494 27.825 1.00 32.02 17 VAL B CA 1
ATOM 807 C C . VAL B 1 17 ? 9.408 30.865 27.391 1.00 33.75 17 VAL B C 1
ATOM 808 O O . VAL B 1 17 ? 9.606 31.848 28.091 1.00 35.78 17 VAL B O 1
ATOM 812 N N . PHE B 1 18 ? 8.741 30.929 26.241 1.00 37.32 18 PHE B N 1
ATOM 813 C CA . PHE B 1 18 ? 8.154 32.181 25.774 1.00 37.23 18 PHE B CA 1
ATOM 814 C C . PHE B 1 18 ? 7.285 32.783 26.867 1.00 40.85 18 PHE B C 1
ATOM 815 O O . PHE B 1 18 ? 7.357 33.978 27.151 1.00 42.52 18 PHE B O 1
ATOM 823 N N . GLY B 1 19 ? 6.465 31.940 27.485 1.00 43.87 19 GLY B N 1
ATOM 824 C CA . GLY B 1 19 ? 5.589 32.379 28.551 1.00 42.19 19 GLY B CA 1
ATOM 825 C C . GLY B 1 19 ? 6.355 32.861 29.762 1.00 45.81 19 GLY B C 1
ATOM 826 O O . GLY B 1 19 ? 5.949 33.813 30.429 1.00 50.09 19 GLY B O 1
ATOM 827 N N . HIS B 1 20 ? 7.470 32.196 30.040 1.00 43.10 20 HIS B N 1
ATOM 828 C CA . HIS B 1 20 ? 8.313 32.526 31.178 1.00 37.00 20 HIS B CA 1
ATOM 829 C C . HIS B 1 20 ? 8.833 33.962 31.099 1.00 39.73 20 HIS B C 1
ATOM 830 O O . HIS B 1 20 ? 9.061 34.584 32.128 1.00 42.89 20 HIS B O 1
ATOM 837 N N . PHE B 1 21 ? 9.007 34.492 29.889 1.00 34.11 21 PHE B N 1
ATOM 838 C CA . PHE B 1 21 ? 9.602 35.827 29.718 1.00 37.20 21 PHE B CA 1
ATOM 839 C C . PHE B 1 21 ? 8.556 36.883 29.397 1.00 39.12 21 PHE B C 1
ATOM 840 O O . PHE B 1 21 ? 8.896 38.000 29.014 1.00 31.62 21 PHE B O 1
ATOM 848 N N . GLY B 1 22 ? 7.289 36.513 29.519 1.00 36.91 22 GLY B N 1
ATOM 849 C CA . GLY B 1 22 ? 6.219 37.404 29.146 1.00 39.13 22 GLY B CA 1
ATOM 850 C C . GLY B 1 22 ? 6.350 37.873 27.713 1.00 44.94 22 GLY B C 1
ATOM 851 O O . GLY B 1 22 ? 5.991 39.005 27.386 1.00 51.03 22 GLY B O 1
ATOM 852 N N . GLY B 1 23 ? 6.873 37.010 26.850 1.00 40.62 23 GLY B N 1
ATOM 853 C CA . GLY B 1 23 ? 6.942 37.315 25.431 1.00 35.50 23 GLY B CA 1
ATOM 854 C C . GLY B 1 23 ? 8.020 38.312 25.064 1.00 36.02 23 GLY B C 1
ATOM 855 O O . GLY B 1 23 ? 8.128 38.698 23.908 1.00 40.30 23 GLY B O 1
ATOM 856 N N . ASN B 1 24 ? 8.817 38.726 26.045 1.00 36.08 24 ASN B N 1
ATOM 857 C CA . ASN B 1 24 ? 9.911 39.673 25.811 1.00 41.59 24 ASN B CA 1
ATOM 858 C C . ASN B 1 24 ? 11.258 39.058 26.131 1.00 41.14 24 ASN B C 1
ATOM 859 O O . ASN B 1 24 ? 11.726 39.114 27.266 1.00 43.77 24 ASN B O 1
ATOM 864 N N . ILE B 1 25 ? 11.889 38.465 25.131 1.00 37.60 25 ILE B N 1
ATOM 865 C CA . ILE B 1 25 ? 13.126 37.762 25.400 1.00 36.37 25 ILE B CA 1
ATOM 866 C C . ILE B 1 25 ? 14.195 38.802 25.732 1.00 42.55 25 ILE B C 1
ATOM 867 O O . ILE B 1 25 ? 14.506 39.676 24.914 1.00 44.71 25 ILE B O 1
ATOM 872 N N . PRO B 1 26 ? 14.734 38.733 26.955 1.00 43.80 26 PRO B N 1
ATOM 873 C CA . PRO B 1 26 ? 15.805 39.639 27.347 1.00 41.14 26 PRO B CA 1
ATOM 874 C C . PRO B 1 26 ? 16.932 39.575 26.339 1.00 42.79 26 PRO B C 1
ATOM 875 O O . PRO B 1 26 ? 17.222 40.606 25.748 1.00 45.38 26 PRO B O 1
ATOM 879 N N . SER B 1 27 ? 17.522 38.392 26.130 1.00 41.51 27 SER B N 1
ATOM 880 C CA . SER B 1 27 ? 18.754 38.248 25.343 1.00 38.07 27 SER B CA 1
ATOM 881 C C . SER B 1 27 ? 18.947 36.838 24.804 1.00 41.59 27 SER B C 1
ATOM 882 O O . SER B 1 27 ? 18.371 35.882 25.322 1.00 46.86 27 SER B O 1
ATOM 885 N N . ARG B 1 28 ? 19.782 36.703 23.779 1.00 31.09 28 ARG B N 1
ATOM 886 C CA . ARG B 1 28 ? 20.153 35.387 23.275 1.00 33.12 28 ARG B CA 1
ATOM 887 C C . ARG B 1 28 ? 20.509 34.412 24.401 1.00 36.82 28 ARG B C 1
ATOM 888 O O . ARG B 1 28 ? 19.960 33.303 24.482 1.00 39.37 28 ARG B O 1
ATOM 896 N N . ARG B 1 29 ? 21.426 34.830 25.267 1.00 34.29 29 ARG B N 1
ATOM 897 C CA . ARG B 1 29 ? 21.986 33.940 26.280 1.00 31.92 29 ARG B CA 1
ATOM 898 C C . ARG B 1 29 ? 20.965 33.593 27.357 1.00 32.57 29 ARG B C 1
ATOM 899 O O . ARG B 1 29 ? 20.884 32.457 27.798 1.00 33.83 29 ARG B O 1
ATOM 901 N N . LYS B 1 30 ? 20.167 34.560 27.785 1.00 39.66 30 LYS B N 1
ATOM 902 C CA . LYS B 1 30 ? 19.159 34.245 28.783 1.00 37.72 30 LYS B CA 1
ATOM 903 C C . LYS B 1 30 ? 18.174 33.222 28.194 1.00 40.45 30 LYS B C 1
ATOM 904 O O . LYS B 1 30 ? 17.647 32.367 28.909 1.00 40.87 30 LYS B O 1
ATOM 906 N N . LEU B 1 31 ? 17.981 33.286 26.875 1.00 40.75 31 LEU B N 1
ATOM 907 C CA . LEU B 1 31 ? 17.091 32.378 26.148 1.00 36.73 31 LEU B CA 1
ATOM 908 C C . LEU B 1 31 ? 17.640 30.963 26.118 1.00 38.56 31 LEU B C 1
ATOM 909 O O . LEU B 1 31 ? 16.950 29.996 26.439 1.00 42.21 31 LEU B O 1
ATOM 914 N N . VAL B 1 32 ? 18.885 30.834 25.693 1.00 34.72 32 VAL B N 1
ATOM 915 C CA . VAL B 1 32 ? 19.503 29.531 25.634 1.00 33.16 32 VAL B CA 1
ATOM 916 C C . VAL B 1 32 ? 19.544 28.906 27.022 1.00 34.21 32 VAL B C 1
ATOM 917 O O . VAL B 1 32 ? 19.416 27.694 27.164 1.00 42.30 32 VAL B O 1
ATOM 921 N N . HIS B 1 33 ? 19.710 29.739 28.044 1.00 30.39 33 HIS B N 1
ATOM 922 C CA . HIS B 1 33 ? 19.695 29.274 29.425 1.00 31.42 33 HIS B CA 1
ATOM 923 C C . HIS B 1 33 ? 18.345 28.702 29.795 1.00 32.03 33 HIS B C 1
ATOM 924 O O . HIS B 1 33 ? 18.270 27.573 30.263 1.00 35.16 33 HIS B O 1
ATOM 926 N N . GLN B 1 34 ? 17.280 29.474 29.589 1.00 34.19 34 GLN B N 1
ATOM 927 C CA . GLN B 1 34 ? 15.927 28.993 29.891 1.00 32.85 34 GLN B CA 1
ATOM 928 C C . GLN B 1 34 ? 15.590 27.729 29.134 1.00 29.26 34 GLN B C 1
ATOM 929 O O . GLN B 1 34 ? 15.016 26.818 29.705 1.00 31.46 34 GLN B O 1
ATOM 935 N N . LEU B 1 35 ? 15.936 27.676 27.850 1.00 32.89 35 LEU B N 1
ATOM 936 C CA . LEU B 1 35 ? 15.686 26.480 27.041 1.00 33.51 35 LEU B CA 1
ATOM 937 C C . LEU B 1 35 ? 16.451 25.251 27.557 1.00 37.80 35 LEU B C 1
ATOM 938 O O . LEU B 1 35 ? 15.935 24.133 27.525 1.00 36.28 35 LEU B O 1
ATOM 943 N N . LYS B 1 36 ? 17.685 25.438 28.019 1.00 40.50 36 LYS B N 1
ATOM 94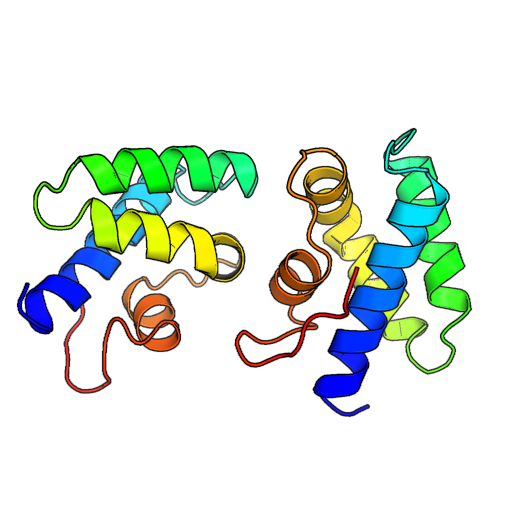4 C CA . LYS B 1 36 ? 18.405 24.308 28.593 1.00 44.86 36 LYS B CA 1
ATOM 945 C C . LYS B 1 36 ? 17.628 23.855 29.817 1.00 45.33 36 LYS B C 1
ATOM 946 O O . LYS B 1 36 ? 17.257 22.694 29.947 1.00 47.34 36 LYS B O 1
ATOM 952 N N . HIS B 1 37 ? 17.359 24.800 30.703 1.00 42.91 37 HIS B N 1
ATOM 953 C CA . HIS B 1 37 ? 16.608 24.526 31.913 1.00 42.45 37 HIS B CA 1
ATOM 954 C C . HIS B 1 37 ? 15.293 23.795 31.637 1.00 40.28 37 HIS B C 1
ATOM 955 O O . HIS B 1 37 ? 15.035 22.737 32.202 1.00 45.61 37 HIS B O 1
ATOM 962 N N . GLU B 1 38 ? 14.464 24.346 30.762 1.00 39.10 38 GLU B N 1
ATOM 963 C CA . GLU B 1 38 ? 13.139 23.765 30.499 1.00 40.92 38 GLU B CA 1
ATOM 964 C C . GLU B 1 38 ? 13.178 22.355 29.911 1.00 39.57 38 GLU B C 1
ATOM 965 O O . GLU B 1 38 ? 12.307 21.538 30.197 1.00 38.15 38 GLU B O 1
ATOM 971 N N . CYS B 1 39 ? 14.173 22.077 29.077 1.00 44.49 39 CYS B N 1
ATOM 972 C CA . CYS B 1 39 ? 14.328 20.741 28.511 1.00 40.54 39 CYS B CA 1
ATOM 973 C C . CYS B 1 39 ? 14.489 19.741 29.634 1.00 37.59 39 CYS B C 1
ATOM 974 O O . CYS B 1 39 ? 13.987 18.633 29.561 1.00 39.15 39 CYS B O 1
ATOM 977 N N . LYS B 1 40 ? 15.185 20.161 30.681 1.00 41.47 40 LYS B N 1
ATOM 978 C CA . LYS B 1 40 ? 15.521 19.299 31.805 1.00 41.31 40 LYS B CA 1
ATOM 979 C C . LYS B 1 40 ? 14.336 18.866 32.661 1.00 46.33 40 LYS B C 1
ATOM 980 O O . LYS B 1 40 ? 14.520 18.130 33.627 1.00 51.05 40 LYS B O 1
ATOM 986 N N . ARG B 1 41 ? 13.132 19.321 32.341 1.00 48.06 41 ARG B N 1
ATOM 987 C CA . ARG B 1 41 ? 11.984 18.950 33.158 1.00 45.64 41 ARG B CA 1
ATOM 988 C C . ARG B 1 41 ? 11.121 17.918 32.456 1.00 46.82 41 ARG B C 1
ATOM 989 O O . ARG B 1 41 ? 10.230 17.329 33.062 1.00 49.07 41 ARG B O 1
ATOM 997 N N . HIS B 1 42 ? 11.401 17.695 31.178 1.00 43.37 42 HIS B N 1
ATOM 998 C CA . HIS B 1 42 ? 10.711 16.669 30.404 1.00 43.97 42 HIS B CA 1
ATOM 999 C C . HIS B 1 42 ? 11.655 15.472 30.225 1.00 48.41 42 HIS B C 1
ATOM 1000 O O . HIS B 1 42 ? 12.294 15.311 29.184 1.00 45.94 42 HIS B O 1
ATOM 1007 N N . PHE B 1 43 ? 11.748 14.635 31.251 1.00 43.72 43 PHE B N 1
ATOM 1008 C CA . PHE B 1 43 ? 12.821 13.652 31.321 1.00 38.64 43 PHE B CA 1
ATOM 1009 C C . PHE B 1 43 ? 12.860 12.779 30.085 1.00 41.89 43 PHE B C 1
ATOM 1010 O O . PHE B 1 43 ? 13.936 12.393 29.623 1.00 44.90 43 PHE B O 1
ATOM 1018 N N . ASN B 1 44 ? 11.683 12.471 29.549 1.00 47.84 44 ASN B N 1
ATOM 1019 C CA . ASN B 1 44 ? 11.590 11.602 28.381 1.00 44.73 44 ASN B CA 1
ATOM 1020 C C . ASN B 1 44 ? 11.804 12.341 27.053 1.00 43.56 44 ASN B C 1
ATOM 1021 O O . ASN B 1 44 ? 11.568 11.794 25.981 1.00 47.88 44 ASN B O 1
ATOM 1026 N N . TYR B 1 45 ? 12.270 13.583 27.137 1.00 38.94 45 TYR B N 1
ATOM 1027 C CA . TYR B 1 45 ? 12.534 14.408 25.960 1.00 32.45 45 TYR B CA 1
ATOM 1028 C C . TYR B 1 45 ? 13.880 15.121 26.154 1.00 32.39 45 TYR B C 1
ATOM 1029 O O . TYR B 1 45 ? 14.555 15.467 25.192 1.00 33.14 45 TYR B O 1
ATOM 1038 N N . ARG B 1 46 ? 14.268 15.293 27.415 1.00 30.61 46 ARG B N 1
ATOM 1039 C CA . ARG B 1 46 ? 15.479 16.017 27.806 1.00 26.63 46 ARG B CA 1
ATOM 1040 C C . ARG B 1 46 ? 16.586 16.021 26.763 1.00 31.01 46 ARG B C 1
ATOM 1041 O O . ARG B 1 46 ? 17.012 17.072 26.316 1.00 30.21 46 ARG B O 1
ATOM 1049 N N . ARG B 1 47 ? 17.052 14.843 26.373 1.00 34.99 47 ARG B N 1
ATOM 1050 C CA . ARG B 1 47 ? 18.196 14.746 25.482 1.00 30.45 47 ARG B CA 1
ATOM 1051 C C . ARG B 1 47 ? 17.968 15.257 24.075 1.00 32.28 47 ARG B C 1
ATOM 1052 O O . ARG B 1 47 ? 18.840 15.895 23.508 1.00 36.21 47 ARG B O 1
ATOM 1060 N N . ARG B 1 48 ? 16.828 14.940 23.478 1.00 34.91 48 ARG B N 1
ATOM 1061 C CA . ARG B 1 48 ? 16.606 15.369 22.111 1.00 32.95 48 ARG B CA 1
ATOM 1062 C C . ARG B 1 48 ? 16.368 16.866 22.146 1.00 35.57 48 ARG B C 1
ATOM 1063 O O . ARG B 1 48 ? 16.680 17.605 21.214 1.00 38.62 48 ARG B O 1
ATOM 1071 N N . CYS B 1 49 ? 15.822 17.307 23.263 1.00 32.04 49 CYS B N 1
ATOM 1072 C CA . CYS B 1 49 ? 15.472 18.691 23.465 1.00 30.33 49 CYS B CA 1
ATOM 1073 C C . CYS B 1 49 ? 16.722 19.593 23.530 1.00 36.50 49 CYS B C 1
ATOM 1074 O O . CYS B 1 49 ? 16.802 20.626 22.861 1.00 32.71 49 CYS B O 1
ATOM 1077 N N . LEU B 1 50 ? 17.705 19.188 24.329 1.00 38.62 50 LEU B N 1
ATOM 1078 C CA . LEU B 1 50 ? 18.918 19.965 24.482 1.00 35.45 50 LEU B CA 1
ATOM 1079 C C . LEU B 1 50 ? 19.661 20.082 23.157 1.00 39.12 50 LEU B C 1
ATOM 1080 O O . LEU B 1 50 ? 20.135 21.159 22.807 1.00 43.13 50 LEU B O 1
ATOM 1085 N N . LEU B 1 51 ? 19.760 18.981 22.420 1.00 25.62 51 LEU B N 1
ATOM 1086 C CA . LEU B 1 51 ? 20.314 19.026 21.066 1.00 25.54 51 LEU B CA 1
ATOM 1087 C C . LEU B 1 51 ? 19.590 20.042 20.153 1.00 28.80 51 LEU B C 1
ATOM 1088 O O . LEU B 1 51 ? 20.209 20.966 19.623 1.00 26.22 51 LEU B O 1
ATOM 1093 N N . LEU B 1 52 ? 18.285 19.860 19.968 1.00 30.15 52 LEU B N 1
ATOM 1094 C CA . LEU B 1 52 ? 17.499 20.726 19.095 1.00 27.63 52 LEU B CA 1
ATOM 1095 C C . LEU B 1 52 ? 17.500 22.198 19.529 1.00 28.25 52 LEU B C 1
ATOM 1096 O O . LEU B 1 52 ? 17.601 23.108 18.706 1.00 24.64 52 LEU B O 1
ATOM 1101 N N . MET B 1 53 ? 17.399 22.440 20.826 1.00 31.11 53 MET B N 1
ATOM 1102 C CA . MET B 1 53 ? 17.395 23.814 21.304 1.00 30.05 53 MET B CA 1
ATOM 1103 C C . MET B 1 53 ? 18.737 24.535 21.126 1.00 35.08 53 MET B C 1
ATOM 1104 O O . MET B 1 53 ? 18.753 25.698 20.727 1.00 37.37 53 MET B O 1
ATOM 1109 N N . LYS B 1 54 ? 19.858 23.873 21.430 1.00 36.46 54 LYS B N 1
ATOM 1110 C CA . LYS B 1 54 ? 21.172 24.498 21.249 1.00 30.88 54 LYS B CA 1
ATOM 1111 C C . LYS B 1 54 ? 21.455 24.669 19.766 1.00 33.31 54 LYS B C 1
ATOM 1112 O O . LYS B 1 54 ? 21.803 25.747 19.305 1.00 37.22 54 LYS B O 1
ATOM 1118 N N . VAL B 1 55 ? 21.283 23.596 19.016 1.00 28.69 55 VAL B N 1
ATOM 1119 C CA . VAL B 1 55 ? 21.494 23.626 17.574 1.00 29.26 55 VAL B CA 1
ATOM 1120 C C . VAL B 1 55 ? 20.708 24.711 16.835 1.00 28.63 55 VAL B C 1
ATOM 1121 O O . VAL B 1 55 ? 21.271 25.391 15.980 1.00 26.93 55 VAL B O 1
ATOM 1125 N N . ASN B 1 56 ? 19.419 24.867 17.141 1.00 33.85 56 ASN B N 1
ATOM 1126 C CA . ASN B 1 56 ? 18.608 25.913 16.496 1.00 34.18 56 ASN B CA 1
ATOM 1127 C C . ASN B 1 56 ? 18.411 27.162 17.359 1.00 32.64 56 ASN B C 1
ATOM 1128 O O . ASN B 1 56 ? 17.404 27.845 17.228 1.00 34.32 56 ASN B O 1
ATOM 1133 N N . SER B 1 57 ? 19.346 27.461 18.250 1.00 31.15 57 SER B N 1
ATOM 1134 C CA . SER B 1 57 ? 19.092 28.472 19.265 1.00 32.60 57 SER B CA 1
ATOM 1135 C C . SER B 1 57 ? 18.867 29.829 18.621 1.00 34.43 57 SER B C 1
ATOM 1136 O O . SER B 1 57 ? 18.158 30.679 19.155 1.00 36.03 57 SER B O 1
ATOM 1139 N N . ASP B 1 58 ? 19.477 30.015 17.460 1.00 34.66 58 ASP B N 1
ATOM 1140 C CA . ASP B 1 58 ? 19.359 31.242 16.704 1.00 30.08 58 ASP B CA 1
ATOM 1141 C C . ASP B 1 58 ? 17.977 31.367 16.099 1.00 31.13 58 ASP B C 1
ATOM 1142 O O . ASP B 1 58 ? 17.290 32.359 16.279 1.00 38.00 58 ASP B O 1
ATOM 1147 N N . LEU B 1 59 ? 17.591 30.346 15.354 1.00 27.53 59 LEU B N 1
ATOM 1148 C CA . LEU B 1 59 ? 16.262 30.243 14.789 1.00 27.45 59 LEU B CA 1
ATOM 1149 C C . LEU B 1 59 ? 15.163 30.542 15.809 1.00 28.83 59 LEU B C 1
ATOM 1150 O O . LEU B 1 59 ? 14.179 31.210 15.487 1.00 26.63 59 LEU B O 1
ATOM 1155 N N . ILE B 1 60 ? 15.327 30.038 17.031 1.00 32.35 60 ILE B N 1
ATOM 1156 C CA . ILE B 1 60 ? 14.303 30.174 18.065 1.00 31.94 60 ILE B CA 1
ATOM 1157 C C . ILE B 1 60 ? 14.227 31.609 18.551 1.00 34.35 60 ILE B C 1
ATOM 1158 O O . ILE B 1 60 ? 13.161 32.207 18.596 1.00 39.08 60 ILE B O 1
ATOM 1163 N N . PHE B 1 61 ? 15.371 32.165 18.905 1.00 28.98 61 PHE B N 1
ATOM 1164 C CA . PHE B 1 61 ? 15.460 33.577 19.236 1.00 30.45 61 PHE B CA 1
ATOM 1165 C C . PHE B 1 61 ? 14.764 34.465 18.191 1.00 31.73 61 PHE B C 1
ATOM 1166 O O . PHE B 1 61 ? 13.983 35.354 18.536 1.00 30.15 61 PHE B O 1
ATOM 1174 N N . ARG B 1 62 ? 15.053 34.234 16.917 1.00 34.81 62 ARG B N 1
ATOM 1175 C CA . ARG B 1 62 ? 14.456 35.047 15.874 1.00 33.93 62 ARG B CA 1
ATOM 1176 C C . ARG B 1 62 ? 12.953 34.832 15.738 1.00 38.44 62 ARG B C 1
ATOM 1177 O O . ARG B 1 62 ? 12.204 35.793 15.587 1.00 43.27 62 ARG B O 1
ATOM 1185 N N . GLU B 1 63 ? 12.498 33.587 15.809 1.00 28.73 63 GLU B N 1
ATOM 1186 C CA . GLU B 1 63 ? 11.059 33.341 15.797 1.00 29.43 63 GLU B CA 1
ATOM 1187 C C . GLU B 1 63 ? 10.375 33.937 17.034 1.00 34.25 63 GLU B C 1
ATOM 1188 O O . GLU B 1 63 ? 9.294 34.513 16.931 1.00 36.57 63 GLU B O 1
ATOM 1194 N N . MET B 1 64 ? 10.999 33.812 18.202 1.00 30.20 64 MET B N 1
ATOM 1195 C CA . MET B 1 64 ? 10.395 34.341 19.424 1.00 32.28 64 MET B CA 1
ATOM 1196 C C . MET B 1 64 ? 10.328 35.874 19.471 1.00 32.26 64 MET B C 1
ATOM 1197 O O . MET B 1 64 ? 9.384 36.429 20.029 1.00 31.45 64 MET B O 1
ATOM 1202 N N . THR B 1 65 ? 11.312 36.551 18.879 1.00 30.21 65 THR B N 1
ATOM 1203 C CA . THR B 1 65 ? 11.383 38.012 18.935 1.00 28.67 65 THR B CA 1
ATOM 1204 C C . THR B 1 65 ? 10.862 38.758 17.703 1.00 33.19 65 THR B C 1
ATOM 1205 O O . THR B 1 65 ? 10.835 39.977 17.707 1.00 33.01 65 THR B O 1
ATOM 1209 N N . ASP B 1 66 ? 10.449 38.044 16.657 1.00 39.94 66 ASP B N 1
ATOM 1210 C CA . ASP B 1 66 ? 9.969 38.681 15.422 1.00 34.06 66 ASP B CA 1
ATOM 1211 C C . ASP B 1 66 ? 8.447 38.882 15.323 1.00 38.82 66 ASP B C 1
ATOM 1212 O O . ASP B 1 66 ? 7.924 39.089 14.224 1.00 41.73 66 ASP B O 1
ATOM 1217 N N . GLY B 1 67 ? 7.734 38.807 16.447 1.00 42.16 67 GLY B N 1
ATOM 1218 C CA . GLY B 1 67 ? 6.283 38.940 16.427 1.00 43.18 67 GLY B CA 1
ATOM 1219 C C . GLY B 1 67 ? 5.505 37.635 16.281 1.00 55.51 67 GLY B C 1
ATOM 1220 O O . GLY B 1 67 ? 5.057 37.046 17.272 1.00 54.48 67 GLY B O 1
ATOM 1221 N N . SER B 1 68 ? 5.348 37.174 15.045 1.00 50.14 68 SER B N 1
ATOM 1222 C CA . SER B 1 68 ? 4.540 35.989 14.764 1.00 48.38 68 SER B CA 1
ATOM 1223 C C . SER B 1 68 ? 5.062 34.700 15.398 1.00 45.42 68 SER B C 1
ATOM 1224 O O . SER B 1 68 ? 5.225 33.693 14.712 1.00 51.56 68 SER B O 1
ATOM 1227 N N . PHE B 1 69 ? 5.309 34.700 16.701 1.00 37.99 69 PHE B N 1
ATOM 1228 C CA . PHE B 1 69 ? 5.758 33.460 17.342 1.00 37.49 69 PHE B CA 1
ATOM 1229 C C . PHE B 1 69 ? 4.667 32.397 17.420 1.00 40.48 69 PHE B C 1
ATOM 1230 O O . PHE B 1 69 ? 3.624 32.595 18.051 1.00 39.93 69 PHE B O 1
ATOM 1238 N N . LYS B 1 70 ? 4.911 31.263 16.781 1.00 39.74 70 LYS B N 1
ATOM 1239 C CA . LYS B 1 70 ? 3.968 30.163 16.842 1.00 35.93 70 LYS B CA 1
ATOM 1240 C C . LYS B 1 70 ? 4.729 28.870 17.053 1.00 40.68 70 LYS B C 1
ATOM 1241 O O . LYS B 1 70 ? 5.343 28.352 16.120 1.00 43.11 70 LYS B O 1
ATOM 1247 N N . PRO B 1 71 ? 4.684 28.338 18.284 1.00 38.76 71 PRO B N 1
ATOM 1248 C CA . PRO B 1 71 ? 5.513 27.206 18.717 1.00 26.97 71 PRO B CA 1
ATOM 1249 C C . PRO B 1 71 ? 5.436 26.020 17.774 1.00 32.47 71 PRO B C 1
ATOM 1250 O O . PRO B 1 71 ? 6.429 25.347 17.581 1.00 38.31 71 PRO B O 1
ATOM 1254 N N . MET B 1 72 ? 4.280 25.756 17.188 1.00 37.00 72 MET B N 1
ATOM 1255 C CA . MET B 1 72 ? 4.158 24.603 16.314 1.00 37.33 72 MET B CA 1
ATOM 1256 C C . MET B 1 72 ? 4.960 24.796 15.045 1.00 38.09 72 MET B C 1
ATOM 1257 O O . MET B 1 72 ? 5.556 23.857 14.520 1.00 39.46 72 MET B O 1
ATOM 1262 N N . GLU B 1 73 ? 4.950 26.022 14.543 1.00 33.69 73 GLU B N 1
ATOM 1263 C CA . GLU B 1 73 ? 5.621 26.341 13.292 1.00 36.25 73 GLU B CA 1
ATOM 1264 C C . GLU B 1 73 ? 7.148 26.254 13.444 1.00 35.21 73 GLU B C 1
ATOM 1265 O O . GLU B 1 73 ? 7.842 25.729 12.567 1.00 32.46 73 GLU B O 1
ATOM 1271 N N . VAL B 1 74 ? 7.655 26.741 14.574 1.00 35.42 74 VAL B N 1
ATOM 1272 C CA . VAL B 1 74 ? 9.066 26.615 14.896 1.00 29.69 74 VAL B CA 1
ATOM 1273 C C . VAL B 1 74 ? 9.424 25.139 15.037 1.00 31.62 74 VAL B C 1
ATOM 1274 O O . VAL B 1 74 ? 10.398 24.669 14.441 1.00 37.57 74 VAL B O 1
ATOM 1278 N N . CYS B 1 75 ? 8.641 24.404 15.820 1.00 30.70 75 CYS B N 1
ATOM 1279 C CA . CYS B 1 75 ? 8.902 22.975 16.025 1.00 28.96 75 CYS B CA 1
ATOM 1280 C C . CYS B 1 75 ? 8.880 22.228 14.715 1.00 28.77 75 CYS B C 1
ATOM 1281 O O . CYS B 1 75 ? 9.660 21.314 14.505 1.00 30.37 75 CYS B O 1
ATOM 1284 N N . LEU B 1 76 ? 7.984 22.615 13.824 1.00 30.93 76 LEU B N 1
ATOM 1285 C CA . LEU B 1 76 ? 7.955 22.001 12.507 1.00 32.05 76 LEU B CA 1
ATOM 1286 C C . LEU B 1 76 ? 9.249 22.327 11.778 1.00 33.75 76 LEU B C 1
ATOM 1287 O O . LEU B 1 76 ? 9.858 21.460 11.165 1.00 35.85 76 LEU B O 1
ATOM 1292 N N . ILE B 1 77 ? 9.679 23.583 11.848 1.00 40.01 77 ILE B N 1
ATOM 1293 C CA . ILE B 1 77 ? 10.902 23.974 11.161 1.00 34.17 77 ILE B CA 1
ATOM 1294 C C . ILE B 1 77 ? 12.015 23.035 11.577 1.00 34.35 77 ILE B C 1
ATOM 1295 O O . ILE B 1 77 ? 12.761 22.559 10.738 1.00 37.33 77 ILE B O 1
ATOM 1300 N N . MET B 1 78 ? 12.086 22.728 12.869 1.00 32.78 78 MET B N 1
ATOM 1301 C CA . MET B 1 78 ? 13.137 21.861 13.396 1.00 29.70 78 MET B CA 1
ATOM 1302 C C . MET B 1 78 ? 12.876 20.386 13.129 1.00 31.06 78 MET B C 1
ATOM 1303 O O . MET B 1 78 ? 13.739 19.559 13.412 1.00 32.46 78 MET B O 1
ATOM 1308 N N . ARG B 1 79 ? 11.682 20.073 12.611 1.00 33.68 79 ARG B N 1
ATOM 1309 C CA . ARG B 1 79 ? 11.234 18.704 12.260 1.00 30.33 79 ARG B CA 1
ATOM 1310 C C . ARG B 1 79 ? 10.673 17.867 13.431 1.00 34.18 79 ARG B C 1
ATOM 1311 O O . ARG B 1 79 ? 10.451 16.660 13.297 1.00 34.85 79 A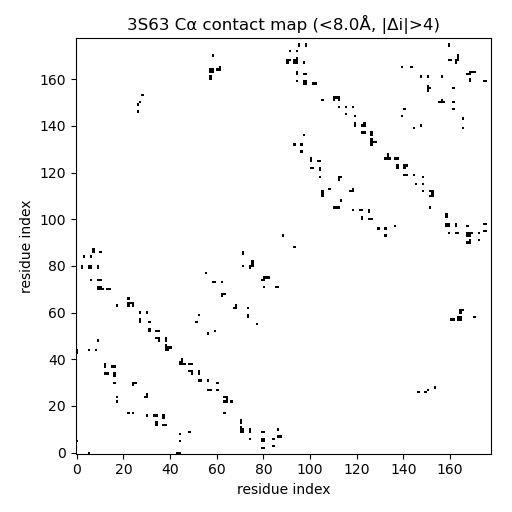RG B O 1
ATOM 1319 N N . GLU B 1 80 ? 10.437 18.499 14.574 1.00 31.99 80 GLU B N 1
ATOM 1320 C CA . GLU B 1 80 ? 9.781 17.809 15.675 1.00 27.71 80 GLU B CA 1
ATOM 1321 C C . GLU B 1 80 ? 8.275 17.744 15.432 1.00 36.54 80 GLU B C 1
ATOM 1322 O O . GLU B 1 80 ? 7.564 16.990 16.097 1.00 40.28 80 GLU B O 1
ATOM 1328 N N . CYS B 1 81 ? 7.798 18.533 14.470 1.00 39.05 81 CYS B N 1
ATOM 1329 C CA . CYS B 1 81 ? 6.397 18.510 14.050 1.00 36.04 81 CYS B CA 1
ATOM 1330 C C . CYS B 1 81 ? 6.278 18.308 12.559 1.00 37.23 81 CYS B C 1
ATOM 1331 O O . CYS B 1 81 ? 7.157 18.688 11.801 1.00 42.95 81 CYS B O 1
ATOM 1334 N N . ASN B 1 82 ? 5.180 17.705 12.141 1.00 33.68 82 ASN B N 1
ATOM 1335 C CA . ASN B 1 82 ? 4.924 17.507 10.730 1.00 37.75 82 ASN B CA 1
ATOM 1336 C C . ASN B 1 82 ? 3.751 18.392 10.302 1.00 42.10 82 ASN B C 1
ATOM 1337 O O . ASN B 1 82 ? 2.996 18.899 11.139 1.00 38.56 82 ASN B O 1
ATOM 1339 N N . PRO B 1 83 ? 3.588 18.592 8.991 1.00 46.70 83 PRO B N 1
ATOM 1340 C CA . PRO B 1 83 ? 2.475 19.442 8.563 1.00 41.00 83 PRO B CA 1
ATOM 1341 C C . PRO B 1 83 ? 1.136 18.892 9.039 1.00 45.30 83 PRO B C 1
ATOM 1342 O O . PRO B 1 83 ? 0.184 19.661 9.182 1.00 48.41 83 PRO B O 1
ATOM 1346 N N . HIS B 1 84 ? 1.073 17.589 9.302 1.00 41.35 84 HIS B N 1
ATOM 1347 C CA . HIS B 1 84 ? -0.174 16.939 9.697 1.00 37.38 84 HIS B CA 1
ATOM 1348 C C . HIS B 1 84 ? -0.426 16.919 11.196 1.00 41.73 84 HIS B C 1
ATOM 1349 O O . HIS B 1 84 ? -1.379 16.297 11.658 1.00 44.43 84 HIS B O 1
ATOM 1356 N N . ASP B 1 85 ? 0.416 17.608 11.954 1.00 45.07 85 ASP B N 1
ATOM 1357 C CA . ASP B 1 85 ? 0.315 17.601 13.408 1.00 45.58 85 ASP B CA 1
ATOM 1358 C C . ASP B 1 85 ? -0.659 18.629 14.024 1.00 48.09 85 ASP B C 1
ATOM 1359 O O . ASP B 1 85 ? -1.027 19.615 13.383 1.00 50.43 85 ASP B O 1
ATOM 1364 N N . SER B 1 86 ? -1.056 18.377 15.274 1.00 54.86 86 SER B N 1
ATOM 1365 C CA . SER B 1 86 ? -1.962 19.252 16.030 1.00 56.53 86 SER B CA 1
ATOM 1366 C C . SER B 1 86 ? -1.247 20.274 16.936 1.00 61.13 86 SER B C 1
ATOM 1367 O O . SER B 1 86 ? -0.433 19.910 17.790 1.00 61.58 86 SER B O 1
ATOM 1370 N N . PRO B 1 87 ? -1.564 21.562 16.758 1.00 50.51 87 PRO B N 1
ATOM 1371 C CA . PRO B 1 87 ? -1.034 22.606 17.637 1.00 51.96 87 PRO B CA 1
ATOM 1372 C C . PRO B 1 87 ? -1.745 22.581 18.981 1.00 52.69 87 PRO B C 1
ATOM 1373 O O . PRO B 1 87 ? -2.910 22.199 19.051 1.00 55.00 87 PRO B O 1
ATOM 1377 N N . LEU B 1 88 ? -1.058 22.993 20.037 1.00 55.99 88 LEU B N 1
ATOM 1378 C CA . LEU B 1 88 ? -1.694 23.118 21.341 1.00 60.25 88 LEU B CA 1
ATOM 1379 C C . LEU B 1 88 ? -2.466 24.432 21.408 1.00 64.77 88 LEU B C 1
ATOM 1380 O O . LEU B 1 88 ? -2.103 25.405 20.748 1.00 66.42 88 LEU B O 1
ATOM 1385 N N . GLU B 1 89 ? -3.523 24.465 22.209 1.00 60.16 89 GLU B N 1
ATOM 1386 C CA . GLU B 1 89 ? -4.377 25.644 22.263 1.00 65.28 89 GLU B CA 1
ATOM 1387 C C . GLU B 1 89 ? -3.852 26.750 23.189 1.00 68.33 89 GLU B C 1
ATOM 1388 O O . GLU B 1 89 ? -3.797 26.575 24.409 1.00 63.54 89 GLU B O 1
ATOM 1394 N N . PRO B 1 90 ? -3.471 27.901 22.602 1.00 83.33 90 PRO B N 1
ATOM 1395 C CA . PRO B 1 90 ? -2.875 28.982 23.395 1.00 87.88 90 PRO B CA 1
ATOM 1396 C C . PRO B 1 90 ? -3.915 29.686 24.266 1.00 89.70 90 PRO B C 1
ATOM 1397 O O . PRO B 1 90 ? -5.033 29.183 24.397 1.00 78.84 90 PRO B O 1
#

InterPro domains:
  IPR008139 Saposin B type domain [PS50015] (3-85)
  IPR011001 Saposin-like [SSF47862] (6-81)

Organism: Necator americanus (NCBI:txid51031)

Radius of gyration: 17.37 Å; Cα contacts (8 Å, |Δi|>4): 193; chains: 2; bounding box: 28×32×48 Å

Sequence (178 aa):
LTPKETCDLCQIALRTVFGHFGGNIPSRRKLVHQLKHECKRHFNYRRRCLLLMKVNSDLIFREMTDGSFKPMEVCLIMRECNPHDSPLLTPKETCDLCQIALRTVFGHFGGNIPSRRKLVHQLKHECKRHFNYRRRCLLLMKVNSDLIFREMTDGSFKPMEVCLIMRECNPHDSPLEP

Nearest PDB structures (foldseek):
  3s63-assembly1_A  TM=1.011E+00  e=2.622E-13  Necator americanus
  1nkl-assembly1_A  TM=8.165E-01  e=2.117E-02  Sus scrofa
  2gtg-assembly1_A  TM=7.637E-01  e=2.472E-01  Homo sapiens
  6slr-assembly1_C  TM=5.262E-01  e=1.234E-01  Homo sapiens
  3dm5-assembly1_B  TM=4.309E-01  e=7.557E+00  Pyrococcus furiosus

Foldseek 3Di:
DPLQVLLQVQLVLLVVLLVVCPLDDPDLVRSLVSQLVSLVVDDVRNVVSNVLCVVCSVVSVVCSNVPVDDSSVSCVVSVSHPPPYDGD/DPLQVLLVLQLVLLVVLCVVVVLDDPDLVVSLVSQLVSLVVVVVRNVVSNVLCVVCSVVSVCLSNVPVNFSNVSCVVSPSHDPPYDGDDD

B-factor: mean 40.46, std 12.11, range [20.59, 107.35]

Secondary structure (DSSP, 8-state):
--HHHHHHHHHHHHHHHHHHTTT----HHHHHHHHHHHHTT-TTTHHHHHHHHHHHHHHHHHHHHTS---HHHHHHHTTS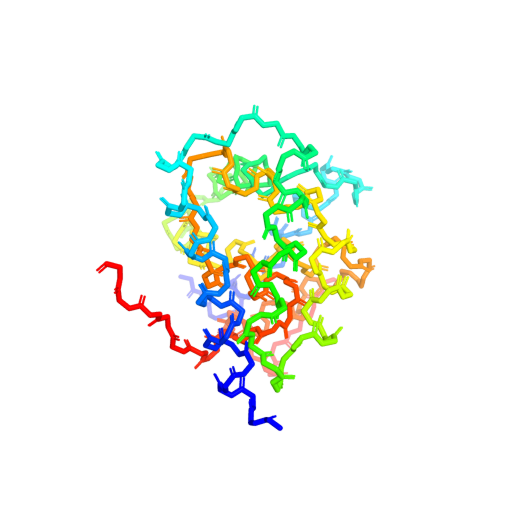S-TTS---/--HHHHHHHHHHHHHHHHHHTTT----HHHHHHHHHHHHTT-TTTHHHHHHHHHHTHHHHHHHHHSS---HHHHHHHTTSS-TTPPPP--

Solvent-accessible surface area: 9627 Å² total; per-residue (Å²): 99,69,104,98,80,15,0,38,28,0,8,57,0,0,118,54,1,49,48,102,26,65,30,113,16,64,16,20,56,99,0,37,56,38,1,97,105,5,0,110,141,31,99,130,0,111,186,119,0,34,90,18,1,140,92,28,6,8,3,0,14,18,22,1,60,85,59,54,24,113,30,25,86,2,0,60,85,23,84,20,4,49,131,99,38,61,85,117,107,72,111,124,69,28,2,22,23,0,5,60,0,0,46,54,0,51,51,110,36,60,29,117,21,88,48,129,76,36,0,41,58,32,1,76,119,5,0,83,131,19,171,95,8,96,209,123,0,30,95,13,4,104,105,30,29,70,18,0,37,71,14,4,60,72,63,78,24,110,33,25,29,0,0,4,13,16,125,12,4,46,64,183,35,63,83,72,164,168

CATH classification: 1.10.225.10